Protein AF-A0A972VIB0-F1 (afdb_monomer)

Mean predicted aligned error: 7.39 Å

Foldseek 3Di:
DCVPVLVVLLVVLLVCLVQLDPDPSVLLSQLVSLPVVDNNVSSVVSSCVVVVPPPDCNNVCSVVVVVVVVVLCVVLVVLVCQCCPPVVVDPVSVVVSVVVVVVSVVVVVVVVVVVPSPPRDPPDD

pLDDT: mean 85.04, std 11.94, range [38.72, 94.31]

Structure (mmCIF, N/CA/C/O backbone):
data_AF-A0A972VIB0-F1
#
_entry.id   AF-A0A972VIB0-F1
#
loop_
_atom_site.group_PDB
_atom_site.id
_atom_site.type_symbol
_atom_site.label_atom_id
_atom_site.label_alt_id
_atom_site.label_comp_id
_atom_site.label_asym_id
_atom_site.label_entity_id
_atom_site.label_seq_id
_atom_site.pdbx_PDB_ins_code
_atom_site.Cartn_x
_atom_site.Cartn_y
_atom_site.Cartn_z
_atom_site.occupancy
_atom_site.B_iso_or_equiv
_atom_site.auth_seq_id
_atom_site.auth_comp_id
_atom_site.auth_asym_id
_atom_site.auth_atom_id
_atom_site.pdbx_PDB_model_num
ATOM 1 N N . MET A 1 1 ? 9.236 18.313 4.556 1.00 62.47 1 MET A N 1
ATOM 2 C CA . MET A 1 1 ? 8.509 17.118 4.076 1.00 62.47 1 MET A CA 1
ATOM 3 C C . MET A 1 1 ? 7.544 16.595 5.141 1.00 62.47 1 MET A C 1
ATOM 5 O O . MET A 1 1 ? 6.351 16.629 4.887 1.00 62.47 1 MET A O 1
ATOM 9 N N . SER A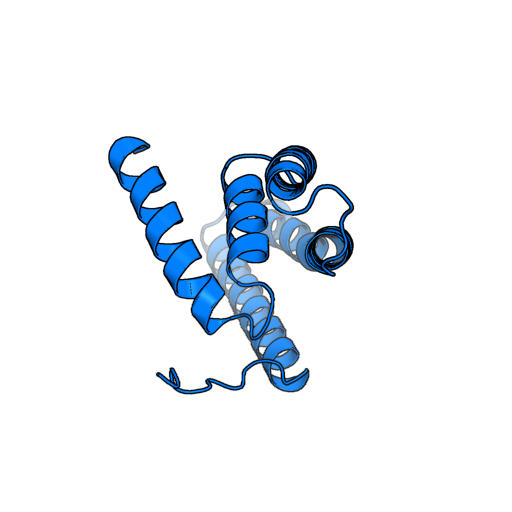 1 2 ? 7.986 16.246 6.355 1.00 79.69 2 SER A N 1
ATOM 10 C CA . SER A 1 2 ? 7.133 15.617 7.391 1.00 79.69 2 SER A CA 1
ATOM 11 C C . SER A 1 2 ? 5.953 16.460 7.905 1.00 79.69 2 SER A C 1
ATOM 13 O O . SER A 1 2 ? 4.884 15.911 8.146 1.00 79.69 2 SER A O 1
ATOM 15 N N . LEU A 1 3 ? 6.107 17.788 8.000 1.00 86.00 3 LEU A N 1
ATOM 16 C CA . LEU A 1 3 ? 5.039 18.716 8.425 1.00 86.00 3 LEU A CA 1
ATOM 17 C C . LEU A 1 3 ? 3.821 18.737 7.489 1.00 86.00 3 LEU A C 1
ATOM 19 O O . LEU A 1 3 ? 2.733 19.089 7.923 1.00 86.00 3 LEU A O 1
ATOM 23 N N . ILE A 1 4 ? 4.007 18.381 6.216 1.00 88.31 4 ILE A N 1
ATOM 24 C CA . ILE A 1 4 ? 2.944 18.382 5.201 1.00 88.31 4 ILE A CA 1
ATOM 25 C C . ILE A 1 4 ? 2.553 16.943 4.861 1.00 88.31 4 ILE A C 1
ATOM 27 O O . ILE A 1 4 ? 1.369 16.634 4.784 1.00 88.31 4 ILE A O 1
ATOM 31 N N . ALA A 1 5 ? 3.537 16.051 4.722 1.00 86.25 5 ALA A N 1
ATOM 32 C CA . ALA A 1 5 ? 3.307 14.653 4.383 1.00 86.25 5 ALA A CA 1
ATOM 33 C C . ALA A 1 5 ? 2.525 13.908 5.474 1.00 86.25 5 ALA A C 1
ATOM 35 O O . ALA A 1 5 ? 1.591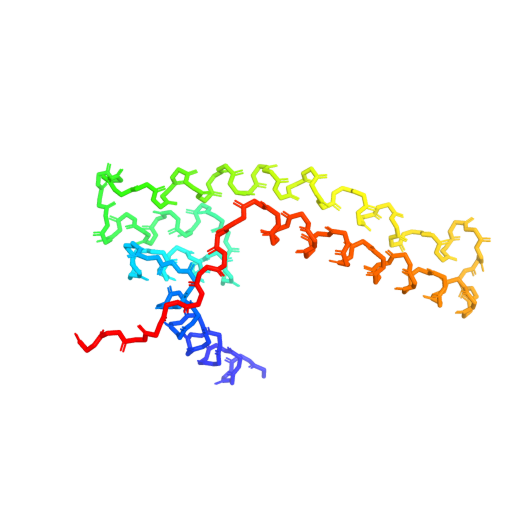 13.196 5.143 1.00 86.25 5 ALA A O 1
ATOM 36 N N . GLY A 1 6 ? 2.836 14.110 6.761 1.00 86.62 6 GLY A N 1
ATOM 37 C CA . GLY A 1 6 ? 2.118 13.442 7.855 1.00 86.62 6 GLY A CA 1
ATOM 38 C C . GLY A 1 6 ? 0.616 13.763 7.865 1.00 86.62 6 GLY A C 1
ATOM 39 O O . GLY A 1 6 ? -0.199 12.844 7.766 1.00 86.62 6 GLY A O 1
ATOM 40 N N . PRO A 1 7 ? 0.228 15.053 7.905 1.00 89.50 7 PRO A N 1
ATOM 41 C CA . PRO A 1 7 ? -1.177 15.445 7.816 1.00 89.50 7 PRO A CA 1
ATOM 42 C C . PRO A 1 7 ? -1.843 15.022 6.504 1.00 89.50 7 PRO A C 1
ATOM 44 O O . PRO A 1 7 ? -2.998 14.606 6.518 1.00 89.50 7 PRO A O 1
ATOM 47 N N . ALA A 1 8 ? -1.129 15.087 5.376 1.00 89.50 8 ALA A N 1
ATOM 48 C CA . ALA A 1 8 ? -1.663 14.646 4.090 1.00 89.50 8 ALA A CA 1
ATOM 49 C C . ALA A 1 8 ? -1.975 13.142 4.087 1.00 89.50 8 ALA A C 1
ATOM 51 O O . ALA A 1 8 ? -3.067 12.757 3.675 1.00 89.50 8 ALA A O 1
ATOM 52 N N . THR A 1 9 ? -1.070 12.305 4.600 1.00 88.62 9 THR A N 1
ATOM 53 C CA . THR A 1 9 ? -1.277 10.855 4.722 1.00 88.62 9 THR A CA 1
ATOM 54 C C . THR A 1 9 ? -2.440 10.538 5.658 1.00 88.62 9 THR A C 1
ATOM 56 O O . THR A 1 9 ? -3.287 9.721 5.308 1.00 88.62 9 THR A O 1
ATOM 59 N N . LEU A 1 10 ? -2.543 11.229 6.801 1.00 89.94 10 LEU A N 1
ATOM 60 C CA . LEU A 1 10 ? -3.673 11.093 7.730 1.00 89.94 10 LEU A CA 1
ATOM 61 C C . LEU A 1 10 ? -5.013 11.393 7.049 1.00 89.94 10 LEU A C 1
ATOM 63 O O . LEU A 1 10 ? -5.933 10.580 7.102 1.00 89.94 10 LEU A O 1
ATOM 67 N N . LEU A 1 11 ? -5.126 12.550 6.393 1.00 90.12 11 LEU A N 1
ATOM 68 C CA . LEU A 1 11 ? -6.367 12.972 5.739 1.00 90.12 11 LEU A CA 1
ATOM 69 C C . LEU A 1 11 ? -6.729 12.056 4.569 1.00 90.12 11 LEU A C 1
ATOM 71 O O . LEU A 1 11 ? -7.898 11.704 4.402 1.00 90.12 11 LEU A O 1
ATOM 75 N N . TRP A 1 12 ? -5.732 11.656 3.778 1.00 89.00 12 TRP A N 1
ATOM 76 C CA . TRP A 1 12 ? -5.930 10.759 2.648 1.00 89.00 12 TRP A CA 1
ATOM 77 C C . TRP A 1 12 ? -6.410 9.384 3.100 1.00 89.00 12 TRP A C 1
ATOM 79 O O . TRP A 1 12 ? -7.421 8.906 2.594 1.00 89.00 12 TRP A O 1
ATOM 89 N N . LEU A 1 13 ? -5.748 8.772 4.086 1.00 90.12 13 LEU A N 1
ATOM 90 C CA . LEU A 1 13 ? -6.145 7.463 4.604 1.00 90.12 13 LEU A CA 1
ATOM 91 C C . LEU A 1 13 ? -7.507 7.515 5.286 1.00 90.12 13 LEU A C 1
ATOM 93 O O . LEU A 1 13 ? -8.322 6.628 5.053 1.00 90.12 13 LEU A O 1
ATOM 97 N N . TYR A 1 14 ? -7.802 8.561 6.060 1.00 88.38 14 TYR A N 1
ATOM 98 C CA . TYR A 1 14 ? -9.114 8.711 6.689 1.00 88.38 14 TYR A CA 1
ATOM 99 C C . TYR A 1 14 ? -10.237 8.774 5.643 1.00 88.38 14 TYR A C 1
ATOM 101 O O . TYR A 1 14 ? -11.288 8.146 5.787 1.00 88.38 14 TYR A O 1
ATOM 109 N N . TRP A 1 15 ? -10.006 9.503 4.550 1.00 88.25 15 TRP A N 1
ATOM 110 C CA . TRP A 1 15 ? -10.948 9.604 3.439 1.00 88.25 15 TRP A CA 1
ATOM 111 C C . TRP A 1 15 ? -11.044 8.313 2.614 1.00 88.25 15 TRP A C 1
ATOM 113 O O . TRP A 1 15 ?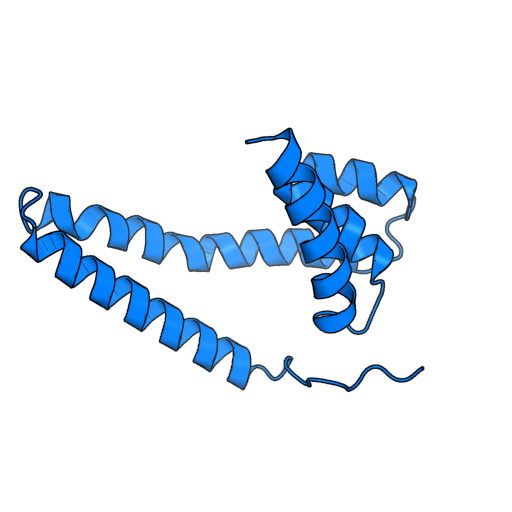 -12.144 7.932 2.203 1.00 88.25 15 TRP A O 1
ATOM 123 N N . ALA A 1 16 ? -9.912 7.648 2.373 1.00 84.50 16 ALA A N 1
ATOM 124 C CA . ALA A 1 16 ? -9.817 6.440 1.565 1.00 84.50 16 ALA A CA 1
ATOM 125 C C . ALA A 1 16 ? -10.417 5.229 2.284 1.00 84.50 16 ALA A C 1
ATOM 127 O O . ALA A 1 16 ? -11.214 4.519 1.682 1.00 84.50 16 ALA A O 1
ATOM 128 N N . CYS A 1 17 ? -10.126 5.030 3.573 1.00 84.88 17 CYS A N 1
ATOM 129 C CA . CYS A 1 17 ? -10.648 3.897 4.342 1.00 84.88 17 CYS A CA 1
ATOM 130 C C . CYS A 1 17 ? -12.176 3.923 4.413 1.00 84.88 17 CYS A C 1
ATOM 132 O O . CYS A 1 17 ? -12.809 2.896 4.206 1.00 84.88 17 CYS A O 1
ATOM 134 N N . ARG A 1 18 ? -12.776 5.113 4.574 1.00 80.19 18 ARG A N 1
ATOM 135 C CA . ARG A 1 18 ? -14.240 5.307 4.535 1.00 80.19 18 ARG A CA 1
ATOM 136 C C . ARG A 1 18 ? -14.893 5.005 3.180 1.00 80.19 18 ARG A C 1
ATOM 138 O O . ARG A 1 18 ? -16.116 5.002 3.102 1.00 80.19 18 ARG A O 1
ATOM 145 N N . ARG A 1 19 ? -14.113 4.857 2.105 1.00 78.69 19 ARG A N 1
ATOM 146 C CA . ARG A 1 19 ? -14.604 4.546 0.750 1.00 78.69 19 ARG A CA 1
ATOM 147 C C . ARG A 1 19 ? -14.218 3.157 0.264 1.00 78.69 19 ARG A C 1
ATOM 149 O O . ARG A 1 19 ? -14.938 2.599 -0.554 1.00 78.69 19 ARG A O 1
ATOM 156 N N . ALA A 1 20 ? -13.049 2.675 0.667 1.00 76.44 20 ALA A N 1
ATOM 157 C CA . ALA A 1 20 ? -12.473 1.428 0.188 1.00 76.44 20 ALA A CA 1
ATOM 158 C C . ALA A 1 20 ? -13.019 0.213 0.943 1.00 76.44 20 ALA A C 1
ATOM 160 O O . ALA A 1 20 ? -13.134 -0.856 0.351 1.00 76.44 20 ALA A O 1
ATOM 161 N N . PHE A 1 21 ? -13.366 0.388 2.219 1.00 78.31 21 PHE A N 1
ATOM 162 C CA . PHE A 1 21 ? -13.897 -0.668 3.071 1.00 78.31 21 PHE A CA 1
ATOM 163 C C . PHE A 1 21 ? -15.352 -0.368 3.426 1.00 78.31 21 PHE A C 1
ATOM 165 O O . PHE A 1 21 ? -15.723 0.797 3.538 1.00 78.31 21 PHE A O 1
ATOM 172 N N . ASP A 1 22 ? -16.162 -1.419 3.558 1.00 74.25 22 ASP A N 1
ATOM 173 C CA . ASP A 1 22 ? -17.562 -1.336 4.006 1.00 74.25 22 ASP A CA 1
ATOM 174 C C . ASP A 1 22 ? -17.673 -1.562 5.536 1.00 74.25 22 ASP A C 1
ATOM 176 O O . ASP A 1 22 ? -18.723 -1.321 6.136 1.00 74.25 22 ASP A O 1
ATOM 180 N N . ASP A 1 23 ? -16.598 -2.040 6.170 1.00 81.12 23 ASP A N 1
ATOM 181 C CA . ASP A 1 23 ? -16.523 -2.556 7.535 1.00 81.12 23 ASP A CA 1
ATOM 182 C C . ASP A 1 23 ? -15.343 -1.950 8.321 1.00 81.12 23 ASP A C 1
ATOM 184 O O . ASP A 1 23 ? -14.321 -1.580 7.743 1.00 81.12 23 ASP A O 1
ATOM 188 N N . TYR A 1 24 ? -15.499 -1.834 9.647 1.00 84.62 24 TYR A N 1
ATOM 189 C CA . TYR A 1 24 ? -14.443 -1.465 10.615 1.00 84.62 24 TYR A CA 1
ATOM 190 C C . TYR A 1 24 ? -13.505 -0.330 10.153 1.00 84.62 24 TYR A C 1
ATOM 192 O O . TYR A 1 24 ? -12.278 -0.413 10.214 1.00 84.62 24 TYR A O 1
ATOM 200 N N . HIS A 1 25 ? -14.095 0.749 9.623 1.00 86.50 25 HIS A N 1
ATOM 201 C CA . HIS A 1 25 ? -13.360 1.824 8.948 1.00 86.50 25 HIS A CA 1
ATOM 202 C C . HIS A 1 25 ? -12.314 2.512 9.835 1.00 86.50 25 HIS A C 1
ATOM 204 O O . HIS A 1 25 ? -11.330 3.039 9.316 1.00 86.50 25 HIS A O 1
ATOM 210 N N . PHE A 1 26 ? -12.553 2.580 11.149 1.00 88.00 26 PHE A N 1
ATOM 211 C CA . PHE A 1 26 ? -11.646 3.247 12.079 1.00 88.00 26 PHE A CA 1
ATOM 212 C C . PHE A 1 26 ? -10.467 2.342 12.436 1.00 88.00 26 PHE A C 1
ATOM 214 O O . PHE A 1 26 ? -9.324 2.784 12.401 1.00 88.00 26 PHE A O 1
ATOM 221 N N . GLU A 1 27 ? -10.733 1.067 12.683 1.00 90.56 27 GLU A N 1
ATOM 222 C CA . GLU A 1 27 ? -9.756 0.021 12.961 1.00 90.56 27 GLU A CA 1
ATOM 223 C C . GLU A 1 27 ? -8.827 -0.176 11.757 1.00 90.56 27 GLU A C 1
ATOM 225 O O . GLU A 1 27 ? -7.606 -0.105 11.902 1.00 90.56 27 GLU A O 1
ATOM 230 N N . ARG A 1 28 ? -9.393 -0.283 10.545 1.00 90.38 28 ARG A N 1
ATOM 231 C CA . ARG A 1 28 ? -8.631 -0.339 9.283 1.00 90.38 28 ARG A CA 1
ATOM 232 C C . ARG A 1 28 ? -7.817 0.927 9.034 1.00 90.38 28 ARG A C 1
ATOM 234 O O . ARG A 1 28 ? -6.705 0.855 8.531 1.00 90.38 28 ARG A O 1
ATOM 241 N N . PHE A 1 29 ? -8.342 2.098 9.396 1.00 92.50 29 PHE A N 1
ATOM 242 C CA . PHE A 1 29 ? -7.582 3.344 9.299 1.00 92.50 29 PHE A CA 1
ATOM 243 C C . PHE A 1 29 ? -6.374 3.356 10.242 1.00 92.50 29 PHE A C 1
ATOM 245 O O . PHE A 1 29 ? -5.289 3.753 9.821 1.00 92.50 29 PHE A O 1
ATOM 252 N N . VAL A 1 30 ? -6.551 2.944 11.501 1.00 92.38 30 VAL A N 1
ATOM 253 C CA . VAL A 1 30 ? -5.472 2.903 12.501 1.00 92.38 30 VAL A CA 1
ATOM 254 C C . VAL A 1 30 ? -4.387 1.915 12.085 1.00 92.38 30 VAL A C 1
ATOM 256 O O . VAL A 1 30 ? -3.205 2.246 12.172 1.00 92.38 30 VAL A O 1
ATOM 259 N N . GLU A 1 31 ? -4.786 0.744 11.594 1.00 93.69 31 GLU A N 1
ATOM 260 C CA . GLU A 1 31 ? -3.878 -0.281 11.083 1.00 93.69 31 GLU A CA 1
ATOM 261 C C . GLU A 1 31 ? -3.090 0.233 9.864 1.00 93.69 31 GLU A C 1
ATOM 263 O O . GLU A 1 31 ? -1.868 0.368 9.950 1.00 93.69 31 GLU A O 1
ATOM 268 N N . LEU A 1 32 ? -3.763 0.680 8.798 1.00 92.31 32 LEU A N 1
ATOM 269 C CA . LEU A 1 32 ? -3.099 1.178 7.587 1.00 92.31 32 LEU A CA 1
ATOM 270 C C . LEU A 1 32 ? -2.233 2.413 7.850 1.00 92.31 32 LEU A C 1
ATOM 272 O O . LEU A 1 32 ? -1.159 2.569 7.270 1.00 92.31 32 LEU A O 1
ATOM 276 N N . PHE A 1 33 ? -2.667 3.321 8.727 1.00 92.25 33 PHE A N 1
ATOM 277 C CA . PHE A 1 33 ? -1.848 4.470 9.114 1.00 92.25 33 PHE A CA 1
ATOM 278 C C . PHE A 1 33 ? -0.595 4.038 9.884 1.00 92.25 33 PHE A C 1
ATOM 280 O O . PHE A 1 33 ? 0.499 4.553 9.628 1.00 92.25 33 PHE A O 1
ATOM 287 N N . GLY A 1 34 ? -0.739 3.083 10.803 1.00 92.50 34 GLY A N 1
ATOM 288 C CA . GLY A 1 34 ? 0.378 2.472 11.516 1.00 92.50 34 GLY A CA 1
ATOM 289 C C . GLY A 1 34 ? 1.367 1.784 10.575 1.00 92.50 34 GLY A C 1
ATOM 290 O O . GLY A 1 34 ? 2.577 1.906 10.766 1.00 92.50 34 GLY A O 1
ATOM 291 N N . GLU A 1 35 ? 0.875 1.118 9.531 1.00 93.06 35 GLU A N 1
ATOM 292 C CA . GLU A 1 35 ? 1.715 0.463 8.528 1.00 93.06 35 GLU A CA 1
ATOM 293 C C . GLU A 1 35 ? 2.443 1.496 7.654 1.00 93.06 35 GLU A C 1
ATOM 295 O O . GLU A 1 35 ? 3.660 1.426 7.504 1.00 93.06 35 GLU A O 1
ATOM 300 N N . MET A 1 36 ? 1.745 2.526 7.162 1.00 90.06 36 MET A N 1
ATOM 301 C CA . MET A 1 36 ? 2.336 3.585 6.326 1.00 90.06 36 MET A CA 1
ATOM 302 C C . MET A 1 36 ? 3.385 4.437 7.057 1.00 90.06 36 MET A C 1
ATOM 304 O O . MET A 1 36 ? 4.248 5.042 6.419 1.00 90.06 36 MET A O 1
ATOM 308 N N . THR A 1 37 ? 3.306 4.522 8.387 1.00 90.12 37 THR A N 1
ATOM 309 C CA . THR A 1 37 ? 4.268 5.256 9.227 1.00 90.12 37 THR A CA 1
ATOM 310 C C . THR A 1 37 ? 5.299 4.356 9.910 1.00 90.12 37 THR A C 1
ATOM 312 O O . THR A 1 37 ? 6.200 4.862 10.584 1.00 90.12 37 THR A O 1
ATOM 315 N N . GLY A 1 38 ? 5.201 3.040 9.725 1.00 90.56 38 GLY A N 1
ATOM 316 C CA . GLY A 1 38 ? 5.991 2.054 10.444 1.00 90.56 38 GLY A CA 1
ATOM 317 C C . GLY A 1 38 ? 6.030 0.708 9.730 1.00 90.56 38 GLY A C 1
ATOM 318 O O . GLY A 1 38 ? 6.437 0.604 8.579 1.00 90.56 38 GLY A O 1
ATOM 319 N N . THR A 1 39 ? 5.686 -0.348 10.458 1.00 92.69 39 THR A N 1
ATOM 320 C CA . THR A 1 39 ? 5.595 -1.726 9.960 1.00 92.69 39 THR A CA 1
ATOM 321 C C . THR A 1 39 ? 4.280 -2.349 10.414 1.00 92.69 39 THR A C 1
ATOM 323 O O . THR A 1 39 ? 3.652 -1.855 11.353 1.00 92.69 39 THR A O 1
ATOM 326 N N . ILE A 1 40 ? 3.910 -3.489 9.830 1.00 91.19 40 ILE A N 1
ATOM 327 C CA . ILE A 1 40 ? 2.726 -4.256 10.247 1.00 91.19 40 ILE A CA 1
ATOM 328 C C . ILE A 1 40 ? 2.763 -4.554 11.759 1.00 91.19 40 ILE A C 1
ATOM 330 O O . ILE A 1 40 ? 1.769 -4.385 12.455 1.00 91.19 40 ILE A O 1
ATOM 334 N N . ASN A 1 41 ? 3.930 -4.882 12.329 1.00 92.88 41 ASN A N 1
ATOM 335 C CA . ASN A 1 41 ? 4.043 -5.159 13.768 1.00 92.88 41 ASN A CA 1
ATOM 336 C C . ASN A 1 41 ? 3.706 -3.941 14.644 1.00 92.88 41 ASN A C 1
ATOM 338 O O . ASN A 1 41 ? 3.028 -4.081 15.659 1.00 92.88 41 ASN A O 1
ATOM 342 N N . SER A 1 42 ? 4.162 -2.741 14.269 1.00 93.88 42 SER A N 1
ATOM 343 C CA . SER A 1 42 ? 3.801 -1.516 14.995 1.00 93.88 42 SER A CA 1
ATOM 344 C C . SER A 1 42 ? 2.340 -1.124 14.772 1.00 93.88 42 SER A C 1
ATOM 346 O O . SER A 1 42 ? 1.701 -0.628 15.698 1.00 93.88 42 SER A O 1
ATOM 348 N N . ALA A 1 43 ? 1.802 -1.386 13.578 1.00 93.44 43 ALA A N 1
ATOM 349 C CA . ALA A 1 43 ? 0.394 -1.178 13.264 1.00 93.44 43 ALA A CA 1
ATOM 350 C C . ALA A 1 43 ? -0.516 -2.046 14.142 1.00 93.44 43 ALA A C 1
ATOM 352 O O . ALA A 1 43 ? -1.458 -1.533 14.735 1.00 93.44 43 ALA A O 1
ATOM 353 N N . LEU A 1 44 ? -0.182 -3.327 14.321 1.00 93.56 44 LEU A N 1
ATOM 354 C CA . LEU A 1 44 ? -0.939 -4.250 15.172 1.00 93.56 44 LEU A CA 1
ATOM 355 C C . LEU A 1 44 ? -0.923 -3.847 16.652 1.00 93.56 44 LEU A C 1
ATOM 357 O O . LEU A 1 44 ? -1.908 -4.053 17.356 1.00 93.56 44 LEU A O 1
ATOM 361 N N . VAL A 1 45 ? 0.167 -3.243 17.139 1.00 94.31 45 VAL A N 1
ATOM 362 C CA . VAL A 1 45 ? 0.213 -2.694 18.506 1.00 94.31 45 VAL A CA 1
ATOM 363 C C . VAL A 1 45 ? -0.750 -1.516 18.656 1.00 94.31 45 VAL A C 1
ATOM 365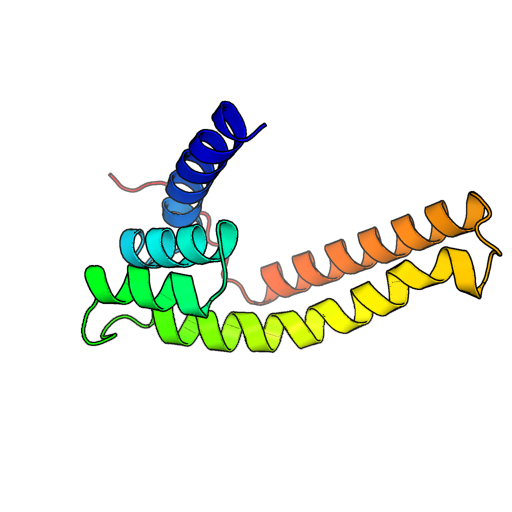 O O . VAL A 1 45 ? -1.445 -1.436 19.666 1.00 94.31 45 VAL A O 1
ATOM 368 N N . LEU A 1 46 ? -0.816 -0.623 17.663 1.00 93.31 46 LEU A N 1
ATOM 369 C CA . LEU A 1 46 ? -1.782 0.481 17.650 1.00 93.31 46 LEU A CA 1
ATOM 370 C C . LEU A 1 46 ? -3.217 -0.032 17.524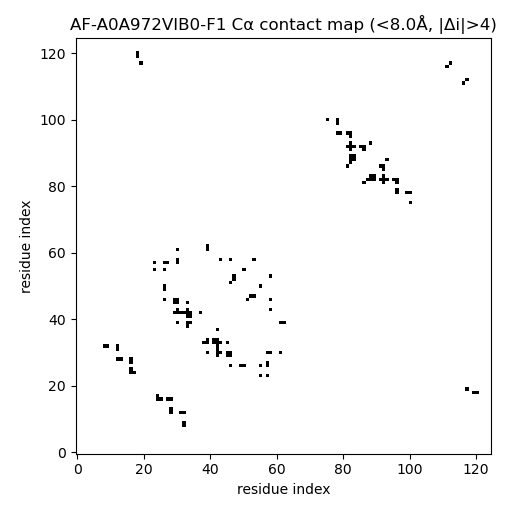 1.00 93.31 46 LEU A C 1
ATOM 372 O O . LEU A 1 46 ? -4.092 0.435 18.250 1.00 93.31 46 LEU A O 1
ATOM 376 N N . LEU A 1 47 ? -3.443 -1.022 16.660 1.00 93.31 47 LEU A N 1
ATOM 377 C CA . LEU A 1 47 ? -4.738 -1.671 16.500 1.00 93.31 47 LEU A CA 1
ATOM 378 C C . LEU A 1 47 ? -5.199 -2.286 17.821 1.00 93.31 47 LEU A C 1
ATOM 380 O O . LEU A 1 47 ? -6.336 -2.065 18.203 1.00 93.31 47 LEU A O 1
ATOM 384 N N . ARG A 1 48 ? -4.306 -2.928 18.585 1.00 93.62 48 ARG A N 1
ATOM 385 C CA . ARG A 1 48 ? -4.624 -3.499 19.904 1.00 93.62 48 ARG A CA 1
ATOM 386 C C . ARG A 1 48 ? -5.096 -2.464 20.938 1.00 93.62 48 ARG A C 1
ATOM 388 O O . ARG A 1 48 ? -5.746 -2.824 21.912 1.00 93.62 48 ARG A O 1
ATOM 395 N N . VAL A 1 49 ? -4.792 -1.175 20.768 1.00 94.06 49 VAL A N 1
ATOM 396 C CA . VAL A 1 49 ? -5.343 -0.120 21.644 1.00 94.06 49 VAL A CA 1
ATOM 397 C C . VAL A 1 49 ? -6.837 0.096 21.380 1.00 94.06 49 VAL A C 1
ATOM 399 O O . VAL A 1 49 ? -7.574 0.457 22.294 1.00 94.06 49 VAL A O 1
ATOM 402 N N . VAL A 1 50 ? -7.275 -0.115 20.139 1.00 91.31 50 VAL A N 1
ATOM 403 C CA . VAL A 1 50 ? -8.661 0.080 19.690 1.00 91.31 50 VAL A CA 1
ATOM 404 C C . VAL A 1 50 ? -9.451 -1.232 19.716 1.00 91.31 50 VAL A C 1
ATOM 406 O O . VAL A 1 50 ? -10.620 -1.225 20.082 1.00 91.31 50 VAL A O 1
ATOM 409 N N . ASP A 1 51 ? -8.795 -2.345 19.396 1.00 92.81 51 ASP A N 1
ATOM 410 C CA . ASP A 1 51 ? -9.318 -3.711 19.369 1.00 92.81 51 ASP A CA 1
ATOM 411 C C . ASP A 1 51 ? -8.375 -4.653 20.156 1.00 92.81 51 ASP A C 1
ATOM 413 O O . ASP A 1 51 ? -7.495 -5.297 19.575 1.00 92.81 51 ASP A O 1
ATOM 417 N N . PRO A 1 52 ? -8.489 -4.699 21.500 1.00 90.25 52 PRO A N 1
ATOM 418 C CA . PRO A 1 52 ? -7.550 -5.424 22.360 1.00 90.25 52 PRO A CA 1
ATOM 419 C C . PRO A 1 52 ? -7.498 -6.935 22.135 1.00 90.25 52 PRO A C 1
ATOM 421 O O . PRO A 1 52 ? -6.434 -7.540 22.302 1.00 90.25 52 PRO A O 1
ATOM 424 N N . GLU A 1 53 ? -8.633 -7.536 21.777 1.00 90.62 53 GLU A N 1
ATOM 425 C CA . GLU A 1 53 ? -8.777 -8.983 21.596 1.00 90.62 53 GLU A CA 1
ATOM 426 C C . GLU A 1 53 ? -8.674 -9.415 20.124 1.00 90.62 53 GLU A C 1
ATOM 428 O O . GLU A 1 53 ? -8.704 -10.612 19.848 1.00 90.62 53 GLU A O 1
ATOM 433 N N . PHE A 1 54 ? -8.459 -8.471 19.194 1.00 87.81 54 PHE A N 1
ATOM 434 C CA . PHE A 1 54 ? -8.494 -8.707 17.746 1.00 87.81 54 PHE A CA 1
ATOM 435 C C . PHE A 1 54 ? -9.796 -9.391 17.306 1.00 87.81 54 PHE A C 1
ATOM 437 O O . PHE A 1 54 ? -9.779 -10.364 16.551 1.00 87.81 54 PHE A O 1
ATOM 444 N N . GLU A 1 55 ? -10.933 -8.897 17.802 1.00 86.31 55 GLU A N 1
ATOM 445 C CA . GLU A 1 55 ? -12.248 -9.408 17.404 1.00 86.31 55 GLU A CA 1
ATOM 446 C C . GLU A 1 55 ? -12.573 -9.048 15.948 1.00 86.31 55 GLU A C 1
ATOM 448 O O . GLU A 1 55 ? -13.348 -9.741 15.284 1.00 86.31 55 GLU A O 1
ATOM 453 N N . THR A 1 56 ? -11.991 -7.958 15.438 1.00 89.19 56 THR A N 1
ATOM 454 C CA . THR A 1 56 ? -12.189 -7.519 14.057 1.00 89.19 56 THR A CA 1
ATOM 455 C C . THR A 1 56 ? -11.283 -8.288 13.085 1.00 89.19 56 THR A C 1
ATOM 457 O O . THR A 1 56 ? -10.127 -8.581 13.401 1.00 89.19 56 THR A O 1
ATOM 460 N N . PRO A 1 57 ? -11.738 -8.557 11.843 1.00 88.12 57 PRO A N 1
ATOM 461 C CA . PRO A 1 57 ? -10.930 -9.264 10.841 1.00 88.12 57 PRO A CA 1
ATOM 462 C C . PRO A 1 57 ? -9.735 -8.439 10.329 1.00 88.12 57 PRO A C 1
ATOM 464 O O . PRO A 1 57 ? -8.944 -8.923 9.527 1.00 88.12 57 PRO A O 1
ATOM 467 N N . VAL A 1 58 ? -9.577 -7.191 10.786 1.00 89.12 58 VAL A N 1
ATOM 468 C CA . VAL A 1 58 ? -8.575 -6.237 10.293 1.00 89.12 58 VAL A CA 1
ATOM 469 C C . VAL A 1 58 ? -7.151 -6.757 10.478 1.00 89.12 58 VAL A C 1
ATOM 471 O O . VAL A 1 58 ? -6.337 -6.651 9.563 1.00 89.12 58 VAL A O 1
ATOM 474 N N . ALA A 1 59 ? -6.849 -7.351 11.635 1.00 89.19 59 ALA A N 1
ATOM 475 C CA . ALA A 1 59 ? -5.523 -7.900 11.907 1.00 89.19 59 ALA A CA 1
ATOM 476 C C . ALA A 1 59 ? -5.188 -9.092 10.994 1.00 89.19 59 ALA A C 1
ATOM 478 O O . ALA A 1 59 ? -4.055 -9.229 10.534 1.00 89.19 59 ALA A O 1
ATOM 479 N N . GLU A 1 60 ? -6.174 -9.948 10.722 1.00 89.94 60 GLU A N 1
ATOM 480 C CA . GLU A 1 60 ? -6.019 -11.116 9.856 1.00 89.94 60 GLU A CA 1
ATOM 481 C C . GLU A 1 60 ? -5.856 -10.696 8.384 1.00 89.94 60 GLU A C 1
ATOM 483 O O . GLU A 1 60 ? -4.920 -11.139 7.709 1.00 89.94 60 GLU A O 1
ATOM 488 N N . ASP A 1 61 ? -6.686 -9.758 7.918 1.00 89.25 61 ASP A N 1
ATOM 489 C CA . ASP A 1 61 ? -6.603 -9.167 6.580 1.00 89.25 61 ASP A CA 1
ATOM 490 C C . ASP A 1 61 ? -5.244 -8.506 6.321 1.00 89.25 61 ASP A C 1
ATOM 492 O O . ASP A 1 61 ? -4.685 -8.655 5.233 1.00 89.25 61 ASP A O 1
ATOM 496 N N . 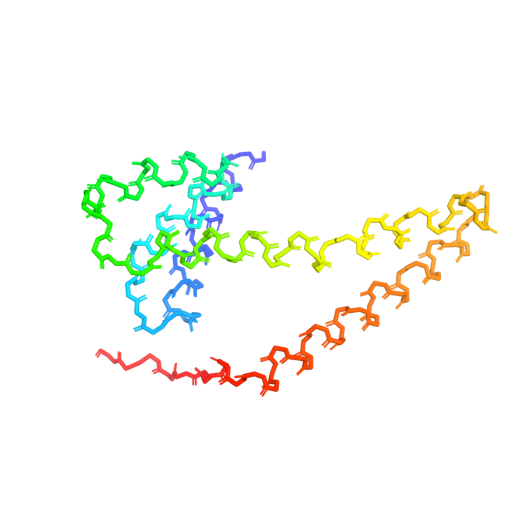ALA A 1 62 ? -4.687 -7.804 7.312 1.00 89.06 62 ALA A N 1
ATOM 497 C CA . ALA A 1 62 ? -3.377 -7.165 7.209 1.00 89.06 62 ALA A CA 1
ATOM 498 C C . ALA A 1 62 ? -2.254 -8.190 6.988 1.00 89.06 62 ALA A C 1
ATOM 500 O O . ALA A 1 62 ? -1.407 -8.035 6.103 1.00 89.06 62 ALA A O 1
ATOM 501 N N . VAL A 1 63 ? -2.263 -9.287 7.753 1.00 89.50 63 VAL A N 1
ATOM 502 C CA . VAL A 1 63 ? -1.238 -10.336 7.662 1.00 89.50 63 VAL A CA 1
ATOM 503 C C . VAL A 1 63 ? -1.341 -11.097 6.340 1.00 89.50 63 VAL A C 1
ATOM 505 O O . VAL A 1 63 ? -0.325 -11.286 5.660 1.00 89.50 63 VAL A O 1
ATOM 508 N N . TYR A 1 64 ? -2.546 -11.503 5.927 1.00 88.75 64 TYR A N 1
ATOM 509 C CA . TYR A 1 64 ? -2.724 -12.166 4.633 1.00 88.75 64 TYR A CA 1
ATOM 510 C C . TYR A 1 64 ? -2.444 -11.228 3.464 1.00 88.75 64 TYR A C 1
ATOM 512 O O . TYR A 1 64 ? -1.801 -11.637 2.495 1.00 88.75 64 TYR A O 1
ATOM 520 N N . GLY A 1 65 ? -2.876 -9.970 3.562 1.00 86.50 65 GLY A N 1
ATOM 521 C CA . GLY A 1 65 ? -2.618 -8.933 2.572 1.00 86.50 65 GLY A CA 1
ATOM 522 C C . GLY A 1 65 ? -1.123 -8.723 2.358 1.00 86.50 65 GLY A C 1
ATOM 523 O O . GLY A 1 65 ? -0.658 -8.780 1.218 1.00 86.50 65 GLY A O 1
ATOM 524 N N . GLY A 1 66 ? -0.351 -8.589 3.439 1.00 86.31 66 GLY A N 1
ATOM 525 C CA . GLY A 1 66 ? 1.109 -8.495 3.385 1.00 86.31 66 GLY A CA 1
ATOM 526 C C . GLY A 1 66 ? 1.757 -9.724 2.739 1.00 86.31 66 GLY A C 1
ATOM 527 O O . GLY A 1 66 ? 2.616 -9.590 1.863 1.00 86.31 66 GLY A O 1
ATOM 528 N N . GLY A 1 67 ? 1.302 -10.927 3.099 1.00 86.88 67 GLY A N 1
ATOM 529 C CA . GLY A 1 67 ? 1.783 -12.179 2.508 1.00 86.88 67 GLY A CA 1
ATOM 530 C C . GLY A 1 67 ? 1.528 -12.271 1.000 1.00 86.88 67 GLY A C 1
ATOM 531 O O . GLY A 1 67 ? 2.442 -12.571 0.233 1.00 86.88 67 GLY A O 1
ATOM 532 N N . ILE A 1 68 ? 0.309 -11.965 0.552 1.00 87.75 68 ILE A N 1
ATOM 533 C CA . ILE A 1 68 ? -0.067 -11.971 -0.872 1.00 87.75 68 ILE A CA 1
ATOM 534 C C . ILE A 1 68 ? 0.686 -10.871 -1.636 1.00 87.75 68 ILE A C 1
ATOM 536 O O . ILE A 1 68 ? 1.166 -11.103 -2.750 1.00 87.75 68 ILE A O 1
ATOM 540 N N . SER A 1 69 ? 0.839 -9.693 -1.027 1.00 87.44 69 SER A N 1
ATOM 541 C CA . SER A 1 69 ? 1.559 -8.554 -1.601 1.00 87.44 69 SER A CA 1
ATOM 542 C C . SER A 1 69 ? 3.014 -8.897 -1.914 1.00 87.44 69 SER A C 1
ATOM 544 O O . SER A 1 69 ? 3.516 -8.504 -2.963 1.00 87.44 69 SER A O 1
ATOM 546 N N . LEU A 1 70 ? 3.681 -9.712 -1.089 1.00 89.62 70 LEU A N 1
ATOM 547 C CA . LEU A 1 70 ? 5.049 -10.160 -1.359 1.00 89.62 70 LEU A CA 1
ATOM 548 C C . LEU A 1 70 ? 5.160 -10.934 -2.682 1.00 89.62 70 LEU A C 1
ATOM 550 O O . LEU A 1 70 ? 6.050 -10.655 -3.489 1.00 89.62 70 LEU A O 1
ATOM 554 N N . PHE A 1 71 ? 4.246 -11.874 -2.935 1.00 89.31 71 PHE A N 1
ATOM 555 C CA . PHE A 1 71 ? 4.238 -12.650 -4.179 1.00 89.31 71 PHE A CA 1
ATOM 556 C C . PHE A 1 71 ? 3.946 -11.775 -5.401 1.00 89.31 71 PHE A C 1
ATOM 558 O O . PHE A 1 71 ? 4.528 -11.994 -6.462 1.00 89.31 71 PHE A O 1
ATOM 565 N N . LEU A 1 72 ? 3.094 -10.758 -5.251 1.00 88.31 72 LEU A N 1
ATOM 566 C CA . LEU A 1 72 ? 2.822 -9.771 -6.300 1.00 88.31 72 LEU A CA 1
ATOM 567 C C . LEU A 1 72 ? 3.953 -8.737 -6.453 1.00 88.31 72 LEU A C 1
ATOM 569 O O . LEU A 1 72 ? 4.137 -8.172 -7.530 1.00 88.31 72 LEU A O 1
ATOM 573 N N . GLY A 1 73 ? 4.733 -8.479 -5.408 1.00 88.81 73 GLY A N 1
ATOM 574 C CA . GLY A 1 73 ? 5.865 -7.556 -5.434 1.00 88.81 73 GLY A CA 1
ATOM 575 C C . GLY A 1 73 ? 7.107 -8.165 -6.079 1.00 88.81 73 GLY A C 1
ATOM 576 O O . GLY A 1 73 ? 7.878 -7.459 -6.728 1.00 88.81 73 GLY A O 1
ATOM 577 N N . PHE A 1 74 ? 7.290 -9.482 -5.964 1.00 90.38 74 PHE A N 1
ATOM 578 C CA . PHE A 1 74 ? 8.487 -10.166 -6.453 1.00 90.38 74 PHE A CA 1
ATOM 579 C C . PHE A 1 74 ? 8.743 -9.980 -7.966 1.00 90.38 74 PHE A C 1
ATOM 581 O O . PHE A 1 74 ? 9.861 -9.609 -8.330 1.00 90.38 74 PHE A O 1
ATOM 588 N N . PRO A 1 75 ? 7.745 -10.121 -8.866 1.00 89.56 75 PRO A N 1
ATOM 589 C CA . PRO A 1 75 ? 7.925 -9.815 -10.288 1.00 89.56 75 PRO A CA 1
ATOM 590 C C . PRO A 1 75 ? 8.327 -8.358 -10.549 1.00 89.56 75 PRO A C 1
ATOM 592 O O . PRO A 1 75 ? 9.111 -8.087 -11.458 1.00 89.56 75 PRO A O 1
ATOM 595 N N . LEU A 1 76 ? 7.830 -7.421 -9.734 1.00 89.94 76 LEU A N 1
ATOM 596 C CA . LEU A 1 76 ? 8.153 -6.000 -9.847 1.00 89.94 76 LEU A CA 1
ATOM 597 C C . LEU A 1 76 ? 9.636 -5.742 -9.537 1.00 89.94 76 LEU A C 1
ATOM 599 O O . LEU A 1 76 ? 10.294 -4.991 -10.254 1.00 89.94 76 LEU A O 1
ATOM 603 N N . LEU A 1 77 ? 10.180 -6.409 -8.512 1.00 90.25 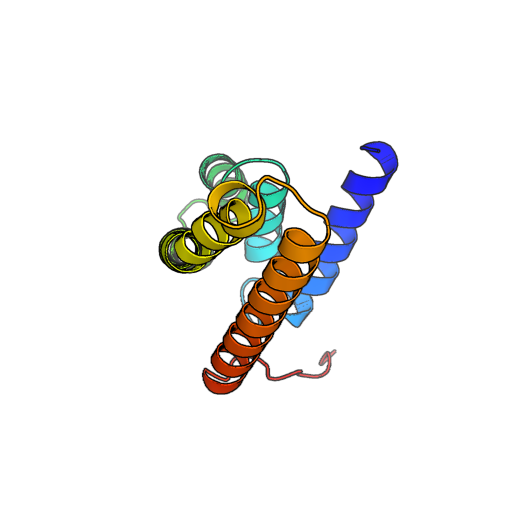77 LEU A N 1
ATOM 604 C CA . LEU A 1 77 ? 11.599 -6.317 -8.149 1.00 90.25 77 LEU A CA 1
ATOM 605 C C . LEU A 1 77 ? 12.512 -6.820 -9.275 1.00 90.25 77 LEU A C 1
ATOM 607 O O . LEU A 1 77 ? 13.560 -6.228 -9.536 1.00 90.25 77 LEU A O 1
ATOM 611 N N . ILE A 1 78 ? 12.102 -7.877 -9.978 1.00 89.81 78 ILE A N 1
ATOM 612 C CA . ILE A 1 78 ? 12.829 -8.386 -11.148 1.00 89.81 78 ILE A CA 1
ATOM 613 C C . ILE A 1 78 ? 12.748 -7.376 -12.299 1.00 89.81 78 ILE A C 1
ATOM 615 O O . ILE A 1 78 ? 13.772 -7.051 -12.902 1.00 89.81 78 ILE A O 1
ATOM 619 N N . ALA A 1 79 ? 11.558 -6.834 -12.574 1.00 89.12 79 ALA A N 1
ATOM 620 C CA . ALA A 1 79 ? 11.349 -5.860 -13.645 1.00 89.12 79 ALA A CA 1
ATOM 621 C C . ALA A 1 79 ? 12.212 -4.598 -13.471 1.00 89.12 79 ALA A C 1
ATOM 623 O O . ALA A 1 79 ? 12.754 -4.091 -14.448 1.00 89.12 79 ALA A O 1
ATOM 624 N N . LEU A 1 80 ? 12.417 -4.128 -12.236 1.00 89.56 80 LEU A N 1
ATOM 625 C CA . LEU A 1 80 ? 13.260 -2.959 -11.953 1.00 89.56 80 LEU A CA 1
ATOM 626 C C . LEU A 1 80 ? 14.740 -3.147 -12.323 1.00 89.56 80 LEU A C 1
ATOM 628 O O . LEU A 1 80 ? 15.440 -2.160 -12.532 1.00 89.56 80 LEU A O 1
ATOM 632 N N . ASN A 1 81 ? 15.221 -4.388 -12.438 1.00 89.38 81 ASN A N 1
ATOM 633 C CA . ASN A 1 81 ? 16.605 -4.680 -12.822 1.00 89.38 81 ASN A CA 1
ATOM 634 C C . ASN A 1 81 ? 16.810 -4.757 -14.347 1.00 89.38 81 ASN A C 1
ATOM 636 O O . ASN A 1 81 ? 17.950 -4.770 -14.812 1.00 89.38 81 ASN A O 1
ATOM 640 N N . VAL A 1 82 ? 15.734 -4.758 -15.142 1.00 88.69 82 VAL A N 1
ATOM 641 C CA . VAL A 1 82 ? 15.789 -4.870 -16.610 1.00 88.69 82 VAL A CA 1
ATOM 642 C C . VAL A 1 82 ? 16.675 -3.806 -17.286 1.00 88.69 82 VAL A C 1
ATOM 644 O O . VAL A 1 82 ? 17.456 -4.200 -18.157 1.00 88.69 82 VAL A O 1
ATOM 647 N N . PRO A 1 83 ? 16.654 -2.507 -16.906 1.00 87.56 83 PRO A N 1
ATOM 648 C CA . PRO A 1 83 ? 17.505 -1.498 -17.544 1.00 87.56 83 PRO A CA 1
ATOM 649 C C . PRO A 1 83 ? 18.999 -1.783 -17.376 1.00 87.56 83 PRO A C 1
ATOM 651 O O . PRO A 1 83 ? 19.789 -1.488 -18.266 1.00 87.56 83 PRO A O 1
ATOM 654 N N . PHE A 1 84 ? 19.390 -2.356 -16.237 1.00 87.19 84 PHE A N 1
ATOM 655 C CA . PHE A 1 84 ? 20.790 -2.598 -15.901 1.00 87.19 84 PHE A CA 1
ATOM 656 C C . PHE A 1 84 ? 21.302 -3.921 -16.466 1.00 87.19 84 PHE A C 1
ATOM 658 O O . PHE A 1 84 ? 22.440 -3.984 -16.908 1.00 87.19 84 PHE A O 1
ATOM 665 N N . VAL A 1 85 ? 20.468 -4.964 -16.475 1.00 87.75 85 VAL A N 1
ATOM 666 C CA . VAL A 1 85 ? 20.871 -6.305 -16.930 1.00 87.75 85 VAL A CA 1
ATOM 667 C C . VAL A 1 85 ? 20.913 -6.412 -18.456 1.00 87.75 85 VAL A C 1
ATOM 669 O O . VAL A 1 85 ? 21.774 -7.105 -18.986 1.00 87.75 85 VAL A O 1
ATOM 672 N N . TYR A 1 86 ? 19.987 -5.755 -19.163 1.00 85.88 86 TYR A N 1
ATOM 673 C CA . TYR A 1 86 ? 19.825 -5.934 -20.614 1.00 85.88 86 TYR A CA 1
ATOM 674 C C . TYR A 1 86 ? 20.234 -4.722 -21.454 1.00 85.88 86 TYR A C 1
ATOM 676 O O . TYR A 1 86 ? 20.447 -4.875 -22.653 1.00 85.88 86 TYR A O 1
ATOM 684 N N . TYR A 1 87 ? 20.316 -3.532 -20.853 1.00 85.00 87 TYR A N 1
ATOM 685 C CA . TYR A 1 87 ? 20.535 -2.277 -21.582 1.00 85.00 87 TYR A CA 1
ATOM 686 C C . TYR A 1 87 ? 21.715 -1.458 -21.035 1.00 85.00 87 TYR A C 1
ATOM 688 O O . TYR A 1 87 ? 21.843 -0.293 -21.400 1.00 85.00 87 TYR A O 1
ATOM 696 N N . ASP A 1 88 ? 22.545 -2.016 -20.142 1.00 85.06 88 ASP A N 1
ATOM 697 C CA . ASP A 1 88 ? 23.698 -1.339 -19.512 1.00 85.06 88 ASP A CA 1
ATOM 698 C C . ASP A 1 88 ? 23.371 0.050 -18.914 1.00 85.06 88 ASP A C 1
ATOM 700 O O . ASP A 1 88 ? 24.209 0.949 -18.849 1.00 85.06 88 ASP A O 1
ATOM 704 N N . GLY A 1 89 ? 22.123 0.259 -18.479 1.00 79.50 89 GLY A N 1
ATOM 705 C CA . GLY A 1 89 ? 21.655 1.543 -17.952 1.00 79.50 89 GLY A CA 1
ATOM 706 C C . GLY A 1 89 ? 21.374 2.616 -19.014 1.00 79.50 89 GLY A C 1
ATOM 707 O O . GLY A 1 89 ? 21.239 3.790 -18.665 1.00 79.50 89 GLY A O 1
ATOM 708 N N . ALA A 1 90 ? 21.256 2.251 -20.293 1.00 86.69 90 ALA A N 1
ATOM 709 C CA . ALA A 1 90 ? 20.827 3.158 -21.354 1.00 86.69 90 ALA A CA 1
ATOM 710 C C . ALA A 1 90 ? 19.378 3.637 -21.149 1.00 86.69 90 ALA A C 1
ATOM 712 O O . ALA A 1 90 ? 18.529 2.921 -20.608 1.00 86.69 90 ALA A O 1
ATOM 713 N N . ILE A 1 91 ? 19.068 4.845 -21.640 1.00 87.75 91 ILE A N 1
ATOM 714 C CA . ILE A 1 91 ? 17.739 5.465 -21.486 1.00 87.75 91 ILE A CA 1
ATOM 715 C C . ILE A 1 91 ? 16.612 4.612 -22.090 1.00 87.75 91 ILE A C 1
ATOM 717 O O . ILE A 1 91 ? 15.491 4.603 -21.585 1.00 87.75 91 ILE A O 1
ATOM 721 N N . GLU A 1 92 ? 16.926 3.845 -23.134 1.00 85.75 92 GLU A N 1
ATOM 722 C CA . GLU A 1 92 ? 16.018 2.913 -23.807 1.00 85.75 92 GLU A CA 1
ATOM 723 C C . GLU A 1 92 ? 15.502 1.825 -22.850 1.00 85.75 92 GLU A C 1
ATOM 725 O O . GLU A 1 92 ? 14.305 1.533 -22.832 1.00 85.75 92 GLU A O 1
ATOM 730 N N . GLY A 1 93 ? 16.363 1.303 -21.969 1.00 85.81 93 GLY A N 1
ATOM 731 C CA . GLY A 1 93 ? 15.989 0.295 -20.975 1.00 85.81 93 GLY A CA 1
ATOM 732 C C . GLY A 1 93 ? 14.992 0.808 -19.933 1.00 85.81 93 GLY A C 1
ATOM 733 O O . GLY A 1 93 ? 14.128 0.054 -19.474 1.00 85.81 93 GLY A O 1
ATOM 734 N N . TYR A 1 94 ? 15.046 2.102 -19.595 1.00 88.69 94 TYR A N 1
ATOM 735 C CA . TYR A 1 94 ? 14.074 2.727 -18.692 1.00 88.69 94 TYR A CA 1
ATOM 736 C C . TYR A 1 94 ? 12.691 2.851 -19.336 1.00 88.69 94 TYR A C 1
ATOM 738 O O . TYR A 1 94 ? 11.694 2.597 -18.663 1.00 88.69 94 TYR A O 1
ATOM 746 N N . TRP A 1 95 ? 12.609 3.164 -20.635 1.00 90.69 95 TRP A N 1
ATOM 747 C CA . TRP A 1 95 ? 11.333 3.202 -21.362 1.00 90.69 95 TRP A CA 1
ATOM 748 C C . TRP A 1 95 ? 10.690 1.821 -21.470 1.00 90.69 95 TRP A C 1
ATOM 750 O O . TRP A 1 95 ? 9.487 1.679 -21.246 1.00 90.69 95 TRP A O 1
ATOM 760 N N . VAL A 1 96 ? 11.494 0.791 -21.745 1.00 89.44 96 VAL A N 1
ATOM 761 C CA . VAL A 1 96 ? 11.026 -0.603 -21.768 1.00 89.44 96 VAL A CA 1
ATOM 762 C C . VAL A 1 96 ? 10.506 -1.017 -20.392 1.00 89.44 96 VAL A C 1
ATOM 764 O O . VAL A 1 96 ? 9.408 -1.559 -20.278 1.00 89.44 96 VAL A O 1
ATOM 767 N N . THR A 1 97 ? 11.245 -0.696 -19.331 1.00 91.25 97 THR A N 1
ATOM 768 C CA . THR A 1 97 ? 10.846 -1.016 -17.952 1.00 91.25 97 THR A CA 1
ATOM 769 C C . THR A 1 97 ? 9.586 -0.265 -17.535 1.00 91.25 97 THR A C 1
ATOM 771 O O . THR A 1 97 ? 8.689 -0.862 -16.946 1.00 91.25 97 THR A O 1
ATOM 774 N N . ALA A 1 98 ? 9.450 1.010 -17.906 1.00 91.62 98 ALA A N 1
ATOM 775 C CA . ALA A 1 98 ? 8.221 1.770 -17.697 1.00 91.62 98 ALA A CA 1
ATOM 776 C C . ALA A 1 98 ? 7.020 1.118 -18.407 1.00 91.62 98 ALA A C 1
ATOM 778 O O . ALA A 1 98 ? 5.944 1.016 -17.820 1.00 91.62 98 ALA A O 1
ATOM 779 N N . GLY A 1 99 ? 7.211 0.611 -19.630 1.00 93.44 99 GLY A N 1
ATOM 780 C CA . GLY A 1 99 ? 6.197 -0.158 -20.355 1.00 93.44 99 GLY A CA 1
ATOM 781 C C . GLY A 1 99 ? 5.788 -1.444 -19.630 1.00 93.44 99 GLY A C 1
ATOM 782 O O . GLY A 1 99 ? 4.595 -1.717 -19.497 1.00 93.44 99 GLY A O 1
ATOM 783 N N . ILE A 1 100 ? 6.755 -2.199 -19.098 1.00 92.00 100 ILE A N 1
ATOM 784 C CA . ILE A 1 100 ? 6.503 -3.417 -18.308 1.00 92.00 100 ILE A CA 1
ATOM 785 C C . ILE A 1 100 ? 5.717 -3.086 -17.033 1.00 92.00 100 ILE A C 1
ATOM 787 O O . ILE A 1 100 ? 4.730 -3.756 -16.733 1.00 92.00 100 ILE A O 1
ATOM 791 N N . LEU A 1 101 ? 6.110 -2.039 -16.303 1.00 92.75 101 LEU A N 1
ATOM 792 C CA . LEU A 1 101 ? 5.424 -1.607 -15.082 1.00 92.75 101 LEU A CA 1
ATOM 793 C C . LEU A 1 101 ? 3.991 -1.140 -15.368 1.00 92.75 101 LEU A C 1
ATOM 795 O O . LEU A 1 101 ? 3.078 -1.478 -14.617 1.00 92.75 101 LEU A O 1
ATOM 799 N N . LEU A 1 102 ? 3.770 -0.416 -16.469 1.00 94.00 102 LEU A N 1
ATOM 800 C CA . LEU A 1 102 ? 2.432 -0.011 -16.903 1.00 94.00 102 LEU A CA 1
ATOM 801 C C . LEU A 1 102 ? 1.567 -1.215 -17.281 1.00 94.00 102 LEU A C 1
ATOM 803 O O . LEU A 1 102 ? 0.417 -1.294 -16.855 1.00 94.00 102 LEU A O 1
ATOM 807 N N . ALA A 1 103 ? 2.109 -2.169 -18.040 1.00 93.56 103 ALA A N 1
ATOM 808 C CA . ALA A 1 103 ? 1.399 -3.399 -18.378 1.00 93.56 103 ALA A CA 1
ATOM 809 C C . ALA A 1 103 ? 1.032 -4.193 -17.115 1.00 93.56 103 ALA A C 1
ATOM 811 O O . ALA A 1 103 ? -0.107 -4.637 -16.973 1.00 93.56 103 ALA A O 1
ATOM 812 N N . TYR A 1 104 ? 1.965 -4.307 -16.167 1.00 91.88 104 TYR A N 1
ATOM 813 C CA . TYR A 1 104 ? 1.735 -4.971 -14.889 1.00 91.88 104 TYR A CA 1
ATOM 814 C C . TYR A 1 104 ? 0.645 -4.278 -14.061 1.00 91.88 104 TYR A C 1
ATOM 816 O O . TYR A 1 104 ? -0.263 -4.939 -13.560 1.00 91.88 104 TYR A O 1
ATOM 824 N N . LEU A 1 105 ? 0.669 -2.944 -13.989 1.00 91.06 105 LEU A N 1
ATOM 825 C CA . LEU A 1 105 ? -0.375 -2.157 -13.333 1.00 91.06 105 LEU A CA 1
ATOM 826 C C . LEU A 1 105 ? -1.750 -2.409 -13.962 1.00 91.06 105 LEU A C 1
ATOM 828 O O . LEU A 1 105 ? -2.723 -2.621 -13.243 1.00 91.06 105 LEU A O 1
ATOM 832 N N . ILE A 1 106 ? -1.840 -2.422 -15.294 1.00 92.81 106 ILE A N 1
ATOM 833 C CA . ILE A 1 106 ? -3.096 -2.704 -16.001 1.00 92.81 106 ILE A CA 1
ATOM 834 C C . ILE A 1 106 ? -3.599 -4.109 -15.656 1.00 92.81 106 ILE A C 1
ATOM 836 O O . ILE A 1 106 ? -4.781 -4.268 -15.356 1.00 92.81 106 ILE A O 1
ATOM 840 N N . ILE A 1 107 ? -2.719 -5.114 -15.643 1.00 91.06 107 ILE A N 1
ATOM 841 C CA . ILE A 1 107 ? -3.074 -6.489 -15.265 1.00 91.06 107 ILE A CA 1
ATOM 842 C C . ILE A 1 107 ? -3.629 -6.529 -13.838 1.00 91.06 107 ILE A C 1
ATOM 844 O O . ILE A 1 107 ? -4.706 -7.086 -13.625 1.00 91.06 107 ILE A O 1
ATOM 848 N N . LEU A 1 108 ? -2.953 -5.896 -12.875 1.00 88.00 108 LEU A N 1
ATOM 849 C CA . LEU A 1 108 ? -3.421 -5.833 -11.489 1.00 88.00 108 LEU A CA 1
ATOM 850 C C . LEU A 1 108 ? -4.781 -5.140 -11.369 1.00 88.00 108 LEU A C 1
ATOM 852 O O . LEU A 1 108 ? -5.657 -5.644 -10.673 1.00 88.00 108 LEU A O 1
ATOM 856 N N . LEU A 1 109 ? -4.997 -4.029 -12.077 1.00 86.81 109 LEU A N 1
ATOM 857 C CA . LEU A 1 109 ? -6.284 -3.328 -12.078 1.00 86.81 109 LEU A CA 1
ATOM 858 C C . LEU A 1 109 ? -7.405 -4.176 -12.690 1.00 86.81 109 LEU A C 1
ATOM 860 O O . LEU A 1 109 ? -8.530 -4.157 -12.191 1.00 86.81 109 LEU A O 1
ATOM 864 N N . VAL A 1 110 ? -7.115 -4.936 -13.750 1.00 88.69 110 VAL A N 1
ATOM 865 C CA . VAL A 1 110 ? -8.076 -5.860 -14.369 1.00 88.69 110 VAL A CA 1
ATOM 866 C C . 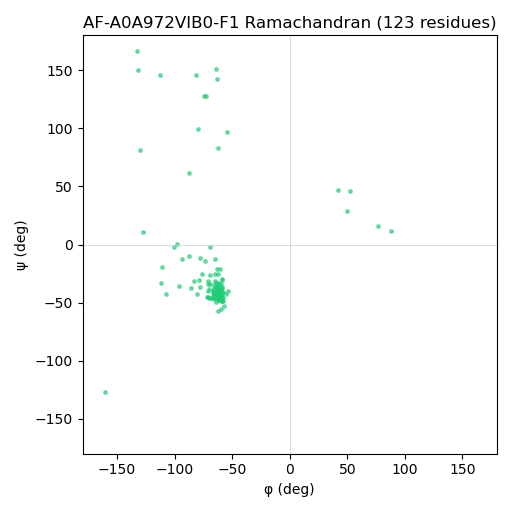VAL A 1 110 ? -8.422 -6.999 -13.414 1.00 88.69 110 VAL A C 1
ATOM 868 O O . VAL A 1 110 ? -9.606 -7.272 -13.220 1.00 88.69 110 VAL A O 1
ATOM 871 N N . ILE A 1 111 ? -7.422 -7.621 -12.784 1.00 86.12 111 ILE A N 1
ATOM 872 C CA . ILE A 1 111 ? -7.619 -8.676 -11.780 1.00 86.12 111 ILE A CA 1
ATOM 873 C C . ILE A 1 111 ? -8.440 -8.133 -10.609 1.00 86.12 111 ILE A C 1
ATOM 875 O O . ILE A 1 111 ? -9.448 -8.724 -10.230 1.00 86.12 111 ILE A O 1
ATOM 879 N N . TRP A 1 112 ? -8.071 -6.969 -10.081 1.00 79.81 112 TRP A N 1
ATOM 880 C CA . TRP A 1 112 ? -8.771 -6.342 -8.965 1.00 79.81 112 TRP A CA 1
ATOM 881 C C . TRP A 1 112 ? -10.231 -6.019 -9.301 1.00 79.81 112 TRP A C 1
ATOM 883 O O . TRP A 1 112 ? -11.135 -6.301 -8.513 1.00 79.81 112 TRP A O 1
ATOM 893 N N . LYS A 1 113 ? -10.495 -5.512 -10.512 1.00 79.25 113 LYS A N 1
ATOM 894 C CA . LYS A 1 113 ? -11.859 -5.281 -11.003 1.00 79.25 113 LYS A CA 1
ATOM 895 C C . LYS A 1 113 ? -12.637 -6.589 -11.189 1.00 79.25 113 LYS A C 1
ATOM 897 O O . LYS A 1 113 ? -13.831 -6.615 -10.900 1.00 79.25 113 LYS A O 1
ATOM 902 N N . ALA A 1 114 ? -11.989 -7.658 -11.653 1.00 81.31 114 ALA A N 1
ATOM 903 C CA . ALA A 1 114 ? -12.612 -8.966 -11.862 1.00 81.31 114 ALA A CA 1
ATOM 904 C C . ALA A 1 114 ? -13.000 -9.662 -10.546 1.00 81.31 114 ALA A C 1
ATOM 906 O O . ALA A 1 114 ? -14.032 -10.325 -10.497 1.00 81.31 114 ALA A O 1
ATOM 907 N N . ILE A 1 115 ? -12.222 -9.469 -9.476 1.00 74.44 115 ILE A N 1
ATOM 908 C CA . ILE A 1 115 ? -12.504 -10.021 -8.137 1.00 74.44 115 ILE A CA 1
ATOM 909 C C . ILE A 1 115 ? -13.669 -9.270 -7.446 1.00 74.44 115 ILE A C 1
ATOM 911 O O . ILE A 1 115 ? -14.283 -9.786 -6.519 1.00 74.44 115 ILE A O 1
ATOM 915 N N . GLY A 1 116 ? -14.075 -8.098 -7.955 1.00 57.97 116 GLY A N 1
ATOM 916 C CA . GLY A 1 116 ? -15.416 -7.548 -7.712 1.00 57.97 116 GLY A CA 1
ATOM 917 C C . GLY A 1 116 ? -15.602 -6.674 -6.464 1.00 57.97 116 GLY A C 1
ATOM 918 O O . GLY A 1 116 ? -16.738 -6.326 -6.147 1.00 57.97 116 GLY A O 1
ATOM 919 N N . PHE A 1 117 ? -14.530 -6.252 -5.785 1.00 53.41 117 PHE A N 1
ATOM 920 C CA . PHE A 1 117 ? -14.635 -5.431 -4.565 1.00 53.41 117 PHE A CA 1
ATOM 921 C C . PHE A 1 117 ? -14.943 -3.945 -4.800 1.00 53.41 117 PHE A C 1
ATOM 923 O O . PHE A 1 117 ? -15.316 -3.238 -3.868 1.00 53.41 117 PHE A O 1
ATOM 930 N N . LEU A 1 118 ? -14.863 -3.444 -6.036 1.00 47.47 118 LEU A N 1
ATOM 931 C CA . LEU A 1 118 ? -15.093 -2.024 -6.313 1.00 47.47 118 LEU A CA 1
ATOM 932 C C . LEU A 1 118 ? -16.579 -1.701 -6.558 1.00 47.47 118 LEU A C 1
ATOM 934 O O . LEU A 1 118 ? -16.960 -1.218 -7.627 1.00 47.47 118 LEU A O 1
ATOM 938 N N . LYS A 1 119 ? -17.443 -1.927 -5.563 1.00 51.41 119 LYS A N 1
ATOM 939 C CA . LYS A 1 119 ? -18.729 -1.218 -5.522 1.00 51.41 119 LYS A CA 1
ATOM 940 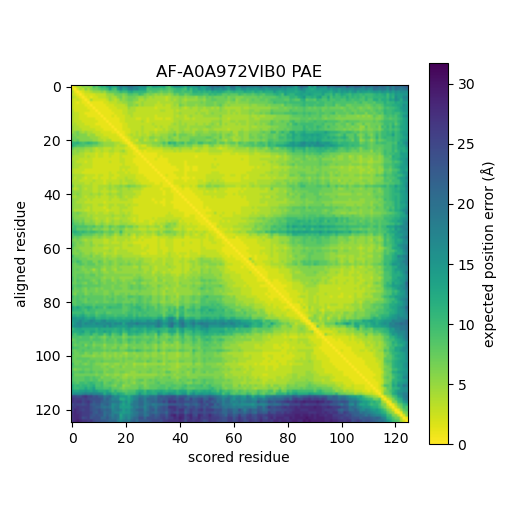C C . LYS A 1 119 ? -18.452 0.171 -4.963 1.00 51.41 119 LYS A C 1
ATOM 942 O O . LYS A 1 119 ? -18.358 0.337 -3.756 1.00 51.41 119 LYS A O 1
ATOM 947 N N . TRP A 1 120 ? -18.344 1.173 -5.834 1.00 44.06 120 TRP A N 1
ATOM 948 C CA . TRP A 1 120 ? -18.431 2.576 -5.421 1.00 44.06 120 TRP A CA 1
ATOM 949 C C . TRP A 1 120 ? -19.829 2.810 -4.837 1.00 44.06 120 TRP A C 1
ATOM 951 O O . TRP A 1 120 ? -20.747 3.212 -5.551 1.00 44.06 120 TRP A O 1
ATOM 961 N N . LYS A 1 121 ? -20.043 2.478 -3.561 1.00 50.09 121 LYS A N 1
ATOM 962 C CA . LYS A 1 121 ? -21.293 2.804 -2.886 1.00 50.09 121 LYS A CA 1
ATOM 963 C C . LYS A 1 121 ? -21.283 4.305 -2.591 1.00 50.09 121 LYS A C 1
ATOM 965 O O . LYS A 1 121 ? -20.304 4.815 -2.041 1.00 50.09 121 LYS A O 1
ATOM 970 N N . PRO A 1 122 ? -22.335 5.045 -2.976 1.00 46.50 122 PRO A N 1
ATOM 971 C CA . PRO A 1 122 ? -22.470 6.430 -2.563 1.00 46.50 122 PRO A CA 1
ATOM 972 C C . PRO A 1 122 ? -22.597 6.477 -1.040 1.00 46.50 122 PRO A C 1
ATOM 974 O O . PRO A 1 122 ? -23.226 5.605 -0.443 1.00 46.50 122 PRO A O 1
ATOM 977 N N . VAL A 1 123 ? -21.988 7.500 -0.438 1.00 51.41 123 VAL A N 1
ATOM 978 C CA . VAL A 1 123 ? -22.043 7.792 0.999 1.00 51.41 123 VAL A CA 1
ATOM 979 C C . VAL A 1 123 ? -23.514 7.882 1.415 1.00 51.41 123 VAL A C 1
ATOM 981 O O . VAL A 1 123 ? -24.159 8.910 1.200 1.00 51.41 123 VAL A O 1
ATOM 984 N N . SER A 1 124 ? -24.068 6.794 1.951 1.00 40.38 124 SER A N 1
ATOM 985 C CA . SER A 1 124 ? -25.345 6.867 2.647 1.00 40.38 124 SER A CA 1
ATOM 986 C C . SER A 1 124 ? -25.084 7.565 3.971 1.00 40.38 124 SER A C 1
ATOM 988 O O . SER A 1 124 ? -24.145 7.209 4.681 1.00 40.38 124 SER A O 1
ATOM 990 N N . LYS A 1 125 ? -25.887 8.604 4.202 1.00 38.72 125 LYS A N 1
ATOM 991 C CA . LYS A 1 125 ? -25.874 9.492 5.365 1.00 38.72 125 LYS A CA 1
ATOM 992 C C . LYS A 1 125 ? -25.828 8.748 6.691 1.00 38.72 125 LYS A C 1
ATOM 994 O O . LYS A 1 125 ? -26.501 7.697 6.778 1.00 38.72 125 LYS A O 1
#

Secondary structure (DSSP, 8-state):
-HHHHHHHHHHHHHHHHHHH-SS-HHHHHHHHHHHHTS-HHHHHHHHHHH-TT--STHHHHHHHHHHHHHHHHHHHHHHTTHHHHHHTT-HHHHHHHHHHHHHHHHHHHHHHHHHT---------

Solvent-accessible surface area (backbone atoms only — not comparable to full-atom values): 7124 Å² total; per-residue (Å²): 109,65,88,55,48,52,58,47,51,53,54,48,43,56,57,44,29,68,64,74,42,98,61,64,42,65,57,47,31,45,27,52,50,28,31,77,76,59,39,66,72,57,4,53,57,56,28,34,75,81,39,74,82,60,84,56,66,56,67,58,51,51,54,52,47,54,56,53,45,50,68,67,41,51,63,53,62,56,47,72,44,44,18,55,77,77,37,78,62,39,73,66,23,50,55,53,36,51,50,52,53,50,52,50,50,51,51,52,52,50,52,51,58,70,74,56,73,81,64,84,70,75,88,75,129

Sequence (125 aa):
MSLIAGPATLLWLYWACRRAFDDYHFERFVELFGEMTGTINSALVLLRVVDPEFETPVAEDAVYGGGISLFLGFPLLIALNVPFVYYDGAIEGYWVTAGILLAYLIILLVIWKAIGFLKWKPVSK

Radius of gyration: 18.15 Å; Cα contacts (8 Å, |Δi|>4): 79; chains: 1; bounding box: 50×31×46 Å